Protein AF-A0A532EKX1-F1 (afdb_monomer_lite)

Sequence (67 aa):
MTSEAAAVEIAARASLWLKPHRIVLVLIALGLVVAAAVFMRWDWLPKYYGLGLLGIWRTLWILAVTC

Radius of gyration: 20.59 Å; chains: 1; bounding box: 33×28×51 Å

Structure (mmCIF, N/CA/C/O backbone):
data_AF-A0A532EKX1-F1
#
_entry.id   AF-A0A532EKX1-F1
#
loop_
_atom_site.group_PDB
_atom_site.id
_atom_site.type_symbol
_atom_site.label_atom_id
_atom_site.label_alt_id
_atom_site.label_comp_id
_atom_site.label_asym_id
_atom_site.label_entity_id
_atom_site.label_seq_id
_atom_site.pdbx_PDB_ins_code
_atom_site.Cartn_x
_atom_site.Cartn_y
_atom_site.Cartn_z
_atom_site.occupancy
_atom_site.B_iso_or_equiv
_atom_site.auth_seq_id
_atom_site.auth_comp_id
_atom_site.auth_asym_id
_atom_site.auth_atom_id
_atom_site.pdbx_PDB_model_num
ATOM 1 N N . MET A 1 1 ? 13.634 11.059 -38.978 1.00 61.19 1 MET A N 1
ATOM 2 C CA . MET A 1 1 ? 15.010 10.698 -38.553 1.00 61.19 1 MET A CA 1
ATOM 3 C C . MET A 1 1 ? 15.218 10.773 -37.035 1.00 61.19 1 MET A C 1
ATOM 5 O O . MET A 1 1 ? 15.193 9.724 -36.413 1.00 61.19 1 MET A O 1
ATOM 9 N N . THR A 1 2 ? 15.369 11.941 -36.391 1.00 75.38 2 THR A N 1
ATOM 10 C CA . THR A 1 2 ? 15.618 12.027 -34.924 1.00 75.38 2 THR A CA 1
ATOM 11 C C . THR A 1 2 ? 14.433 11.588 -34.055 1.00 75.38 2 THR A C 1
ATOM 13 O O . THR A 1 2 ? 14.628 10.913 -33.050 1.00 75.38 2 THR A O 1
ATOM 16 N N . SER A 1 3 ? 13.198 11.913 -34.455 1.00 76.31 3 SER A N 1
ATOM 17 C CA . SER A 1 3 ? 11.987 11.505 -33.720 1.00 76.31 3 SER A CA 1
ATOM 18 C C . SER A 1 3 ? 11.689 10.002 -33.833 1.00 76.31 3 SER A C 1
ATOM 20 O O . SER A 1 3 ? 11.299 9.382 -32.847 1.00 76.31 3 SER A O 1
ATOM 22 N N . GLU A 1 4 ? 11.939 9.393 -34.995 1.00 78.75 4 GLU A N 1
ATOM 23 C CA . GLU A 1 4 ? 11.797 7.941 -35.181 1.00 78.75 4 GLU A CA 1
ATOM 24 C C . GLU A 1 4 ? 12.827 7.164 -34.360 1.00 78.75 4 GLU A C 1
ATOM 26 O O . GLU A 1 4 ? 12.467 6.202 -33.688 1.00 78.75 4 GLU A O 1
ATOM 31 N N . ALA A 1 5 ? 14.087 7.616 -34.346 1.00 81.44 5 ALA A N 1
ATOM 32 C CA . ALA A 1 5 ? 15.128 7.013 -33.517 1.00 81.44 5 ALA A CA 1
ATOM 33 C C . ALA A 1 5 ? 14.760 7.053 -32.020 1.00 81.44 5 ALA A C 1
ATOM 35 O O . ALA A 1 5 ? 14.914 6.051 -31.321 1.00 81.44 5 ALA A O 1
ATOM 36 N N . ALA A 1 6 ? 14.189 8.168 -31.547 1.00 80.25 6 ALA A N 1
ATOM 37 C CA . ALA A 1 6 ? 13.707 8.295 -30.172 1.00 80.25 6 ALA A CA 1
ATOM 38 C C . ALA A 1 6 ? 12.534 7.344 -29.860 1.00 80.25 6 ALA A C 1
ATOM 40 O O . ALA A 1 6 ? 12.509 6.722 -28.798 1.00 80.25 6 ALA A O 1
ATOM 41 N N . ALA A 1 7 ? 11.579 7.184 -30.782 1.00 79.25 7 ALA A N 1
ATOM 42 C CA . ALA A 1 7 ? 10.445 6.277 -30.595 1.00 79.25 7 ALA A CA 1
ATOM 43 C C . ALA A 1 7 ? 10.890 4.803 -30.520 1.00 79.25 7 ALA A C 1
ATOM 45 O O . ALA A 1 7 ? 10.412 4.048 -29.669 1.00 79.25 7 ALA A O 1
ATOM 46 N N . VA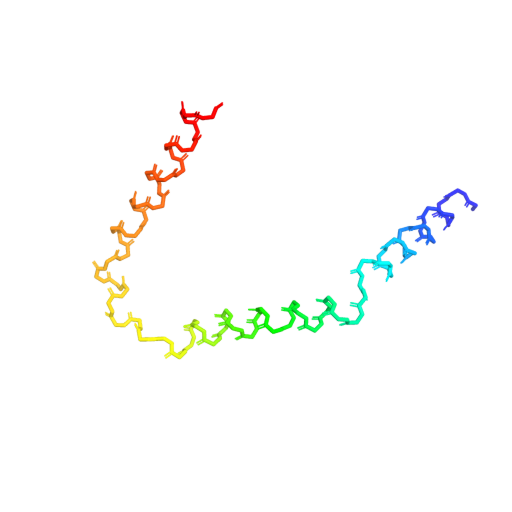L A 1 8 ? 11.849 4.410 -31.365 1.00 80.81 8 VAL A N 1
ATOM 47 C CA . VAL A 1 8 ? 12.444 3.065 -31.370 1.00 80.81 8 VAL A CA 1
ATOM 48 C C . VAL A 1 8 ? 13.196 2.785 -30.065 1.00 80.81 8 VAL A C 1
ATOM 50 O O . VAL A 1 8 ? 13.056 1.700 -29.499 1.00 80.81 8 VAL A O 1
ATOM 53 N N . GLU A 1 9 ? 13.934 3.761 -29.531 1.00 82.75 9 GLU A N 1
ATOM 54 C CA . GLU A 1 9 ? 14.644 3.602 -28.258 1.00 82.75 9 GLU A CA 1
ATOM 55 C C . GLU A 1 9 ? 13.684 3.442 -27.066 1.00 82.75 9 GLU A C 1
ATOM 57 O O . GLU A 1 9 ? 13.895 2.581 -26.207 1.00 82.75 9 GLU A O 1
ATOM 62 N N . ILE A 1 10 ? 12.594 4.215 -27.025 1.00 81.50 10 ILE A N 1
ATOM 63 C CA . ILE A 1 10 ? 11.559 4.096 -25.986 1.00 81.50 10 ILE A CA 1
ATOM 64 C C . ILE A 1 10 ? 10.899 2.714 -26.042 1.00 81.50 10 ILE A C 1
ATOM 66 O O . ILE A 1 10 ? 10.752 2.063 -25.005 1.00 81.50 10 ILE A O 1
ATOM 70 N N . ALA A 1 11 ? 10.553 2.232 -27.239 1.00 76.19 11 ALA A N 1
ATOM 71 C CA . ALA A 1 11 ? 9.969 0.906 -27.424 1.00 76.19 11 ALA A CA 1
ATOM 72 C C . ALA A 1 11 ? 10.938 -0.216 -27.005 1.00 76.19 11 ALA A C 1
ATOM 74 O O . ALA A 1 11 ? 10.534 -1.159 -26.321 1.00 76.19 11 ALA A O 1
ATOM 75 N N . ALA A 1 12 ? 12.229 -0.094 -27.333 1.00 75.12 12 ALA A N 1
ATOM 76 C CA . ALA A 1 12 ? 13.258 -1.048 -26.922 1.00 75.12 12 ALA A CA 1
ATOM 77 C C . ALA A 1 12 ? 13.441 -1.081 -25.393 1.00 75.12 12 ALA A C 1
ATOM 79 O O . ALA A 1 12 ? 13.477 -2.157 -24.789 1.00 75.12 12 ALA A O 1
ATOM 80 N N . ARG A 1 13 ? 13.486 0.087 -24.737 1.00 72.56 13 ARG A N 1
ATOM 81 C CA . ARG A 1 13 ? 13.549 0.191 -23.268 1.00 72.56 13 ARG A CA 1
ATOM 82 C C . ARG A 1 13 ? 12.289 -0.369 -22.602 1.00 72.56 13 ARG A C 1
ATOM 84 O O . ARG A 1 13 ? 12.397 -1.085 -21.607 1.00 72.56 13 ARG A O 1
ATOM 91 N N . ALA A 1 14 ? 11.110 -0.110 -23.169 1.00 70.12 14 ALA A N 1
ATOM 92 C CA . ALA A 1 14 ? 9.853 -0.684 -22.697 1.00 70.12 14 ALA A CA 1
ATOM 93 C C . ALA A 1 14 ? 9.850 -2.216 -22.827 1.00 70.12 14 ALA A C 1
ATOM 95 O O . ALA A 1 14 ? 9.493 -2.902 -21.873 1.00 70.12 14 ALA A O 1
ATOM 96 N N . SER A 1 15 ? 10.342 -2.763 -23.944 1.00 71.69 15 SER A N 1
ATOM 97 C CA . SER A 1 15 ? 10.497 -4.210 -24.155 1.00 71.69 15 SER A CA 1
ATOM 98 C C . SER A 1 15 ? 11.459 -4.857 -23.149 1.00 71.69 15 SER A C 1
ATOM 100 O O . SER A 1 15 ? 11.214 -5.970 -22.687 1.00 71.69 15 SER A O 1
ATOM 102 N N . LEU A 1 16 ? 12.545 -4.172 -22.778 1.00 71.81 16 LEU A N 1
ATOM 103 C CA . LEU A 1 16 ? 13.481 -4.623 -21.738 1.00 71.81 16 LEU A CA 1
ATOM 104 C C . LEU A 1 16 ? 12.851 -4.630 -20.340 1.00 71.81 16 LEU A C 1
ATOM 106 O O . LEU A 1 16 ? 13.232 -5.443 -19.494 1.00 71.81 16 LEU A O 1
ATOM 110 N N . TRP A 1 17 ? 11.900 -3.729 -20.089 1.00 70.12 17 TRP A N 1
ATOM 111 C CA . TRP A 1 17 ? 11.221 -3.585 -18.804 1.00 70.12 17 TRP A CA 1
ATOM 112 C C . TRP A 1 17 ? 10.006 -4.515 -18.672 1.00 70.12 17 TRP A C 1
ATOM 114 O O . TRP A 1 17 ? 9.756 -5.039 -17.584 1.00 70.12 17 TRP A O 1
ATOM 124 N N . LEU A 1 18 ? 9.313 -4.787 -19.780 1.00 73.31 18 LEU A N 1
ATOM 125 C CA . LEU A 1 18 ? 8.155 -5.676 -19.916 1.00 73.31 18 LEU A CA 1
ATOM 126 C C . LEU A 1 18 ? 8.570 -7.121 -20.227 1.00 73.31 18 LEU A C 1
ATOM 128 O O . LEU A 1 18 ? 7.983 -7.795 -21.072 1.00 73.31 18 LEU A O 1
ATOM 132 N N . LYS A 1 19 ? 9.586 -7.634 -19.523 1.00 83.25 19 LYS A N 1
ATOM 133 C CA . LYS A 1 19 ? 9.897 -9.067 -19.587 1.00 83.25 19 LYS A CA 1
ATOM 134 C C . LYS A 1 19 ? 8.662 -9.866 -19.139 1.00 83.25 19 LYS A C 1
ATOM 136 O O . LYS A 1 19 ? 8.024 -9.465 -18.162 1.00 83.25 19 LYS A O 1
ATOM 141 N N . PRO A 1 20 ? 8.349 -11.015 -19.767 1.00 84.69 20 PRO A N 1
ATOM 142 C CA . PRO A 1 20 ? 7.109 -11.757 -19.519 1.00 84.69 20 PRO A CA 1
ATOM 143 C C . PRO A 1 20 ? 6.907 -12.100 -18.039 1.00 84.69 20 PRO A C 1
ATOM 145 O O . PRO A 1 20 ? 5.808 -11.954 -17.516 1.00 84.69 20 PRO A O 1
ATOM 148 N N . HIS A 1 21 ? 7.981 -12.440 -17.320 1.00 86.75 21 HIS A N 1
ATOM 149 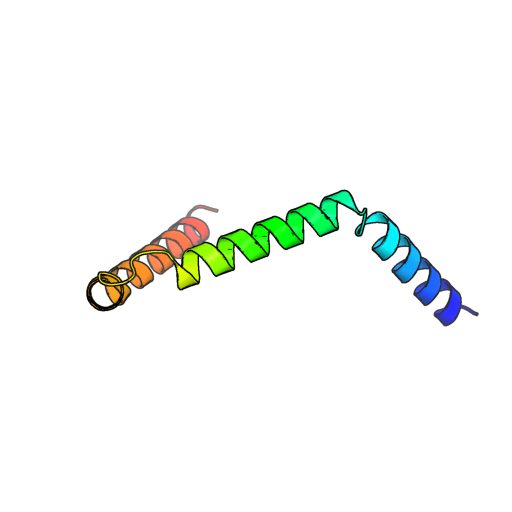C CA . HIS A 1 21 ? 7.906 -12.691 -15.880 1.00 86.75 21 HIS A CA 1
ATOM 150 C C . HIS A 1 21 ? 7.487 -11.454 -15.068 1.00 86.75 21 HIS A C 1
ATOM 152 O O . HIS A 1 21 ? 6.743 -11.595 -14.106 1.00 86.75 21 HIS A O 1
ATOM 158 N N . ARG A 1 22 ? 7.911 -10.235 -15.440 1.00 87.06 22 ARG A N 1
ATOM 159 C CA . ARG A 1 22 ? 7.525 -9.003 -14.724 1.00 87.06 22 ARG A CA 1
ATOM 160 C C . ARG A 1 22 ? 6.058 -8.678 -14.965 1.00 87.06 22 ARG A C 1
ATOM 162 O O . ARG A 1 22 ? 5.379 -8.286 -14.027 1.00 87.06 22 ARG A O 1
ATOM 169 N N . ILE A 1 23 ? 5.561 -8.913 -16.180 1.00 90.06 23 ILE A N 1
ATOM 170 C CA . ILE A 1 23 ? 4.133 -8.784 -16.498 1.00 90.06 23 ILE A CA 1
ATOM 171 C C . ILE A 1 23 ? 3.316 -9.760 -15.648 1.00 90.06 23 ILE A C 1
ATOM 173 O O . ILE A 1 23 ? 2.362 -9.346 -14.999 1.00 90.06 23 ILE A O 1
ATOM 177 N N . VAL A 1 24 ? 3.723 -11.033 -15.589 1.00 94.56 24 VAL A N 1
ATOM 178 C CA . VAL A 1 24 ? 3.059 -12.045 -14.752 1.00 94.56 24 VAL A CA 1
ATOM 179 C C . VAL A 1 24 ? 3.048 -11.621 -13.282 1.00 94.56 24 VAL A C 1
ATOM 181 O O . VAL A 1 24 ? 2.001 -11.670 -12.647 1.00 94.56 24 VAL A O 1
ATOM 184 N N . LEU A 1 25 ? 4.174 -11.139 -12.748 1.00 93.94 25 LEU A N 1
ATOM 185 C CA . LEU A 1 25 ? 4.246 -10.653 -11.367 1.00 93.94 25 LEU A CA 1
ATOM 186 C C . LEU A 1 25 ? 3.333 -9.445 -11.116 1.00 93.94 25 LEU A C 1
ATOM 188 O O . LEU A 1 25 ? 2.673 -9.397 -10.082 1.00 93.94 25 LEU A O 1
ATOM 192 N N . VAL A 1 26 ? 3.252 -8.497 -12.054 1.00 92.69 26 VAL A N 1
ATOM 193 C CA . VAL A 1 26 ? 2.328 -7.353 -11.962 1.00 92.69 26 VAL A CA 1
ATOM 194 C C . VAL A 1 26 ? 0.876 -7.829 -11.970 1.00 92.69 26 VAL A C 1
ATOM 196 O O . VAL A 1 26 ? 0.089 -7.380 -11.142 1.00 92.69 26 VAL A O 1
ATOM 199 N N . LEU A 1 27 ? 0.518 -8.764 -12.852 1.00 96.12 27 LEU A N 1
ATOM 200 C CA . LEU A 1 27 ? -0.832 -9.327 -12.909 1.00 96.12 27 LEU A CA 1
ATOM 201 C C . LEU A 1 27 ? -1.196 -10.070 -11.621 1.00 96.12 27 LEU A C 1
ATOM 203 O O . LEU A 1 27 ? -2.301 -9.895 -11.116 1.00 96.12 27 LEU A O 1
ATOM 207 N N . ILE A 1 28 ? -0.267 -10.847 -11.059 1.00 97.31 28 ILE A N 1
ATOM 208 C CA . ILE A 1 28 ? -0.458 -11.512 -9.765 1.00 97.31 28 ILE A CA 1
ATOM 209 C C . ILE A 1 28 ? -0.657 -10.472 -8.662 1.00 97.31 28 ILE A C 1
ATOM 211 O O . ILE A 1 28 ? -1.605 -10.584 -7.892 1.00 97.31 28 ILE A O 1
ATOM 215 N N . ALA A 1 29 ? 0.191 -9.443 -8.596 1.00 96.69 29 ALA A N 1
ATOM 216 C CA . ALA A 1 29 ? 0.072 -8.388 -7.595 1.00 96.69 29 ALA A CA 1
ATOM 217 C C . ALA A 1 29 ? -1.283 -7.668 -7.683 1.00 96.69 29 ALA A C 1
ATOM 219 O O . ALA A 1 29 ? -1.956 -7.497 -6.670 1.00 96.69 29 ALA A O 1
ATOM 220 N N . LEU A 1 30 ? -1.724 -7.308 -8.892 1.00 97.56 30 LEU A N 1
ATOM 221 C CA . LEU A 1 30 ? -3.041 -6.709 -9.116 1.00 97.56 30 LEU A CA 1
ATOM 222 C C . LEU A 1 30 ? -4.171 -7.665 -8.721 1.00 97.56 30 LEU A C 1
ATOM 224 O O . LEU A 1 30 ? -5.105 -7.252 -8.038 1.00 97.56 30 LEU A O 1
ATOM 228 N N . GLY A 1 31 ? -4.064 -8.943 -9.089 1.00 97.69 31 GLY A N 1
ATOM 229 C CA . GLY A 1 31 ? -5.018 -9.976 -8.696 1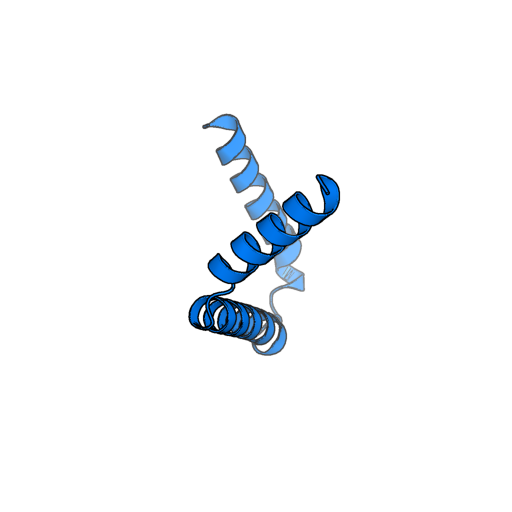.00 97.69 31 GLY A CA 1
ATOM 230 C C . GLY A 1 31 ? -5.136 -10.110 -7.178 1.00 97.69 31 GLY A C 1
ATOM 231 O O . GLY A 1 31 ? -6.246 -10.185 -6.662 1.00 97.69 31 GLY A O 1
ATOM 232 N N . LEU A 1 32 ? -4.017 -10.057 -6.451 1.00 97.00 32 LEU A N 1
ATOM 233 C CA . LEU A 1 32 ? -3.997 -10.079 -4.986 1.00 97.00 32 LEU A CA 1
ATOM 234 C C . LEU A 1 32 ? -4.645 -8.832 -4.375 1.00 97.00 32 LEU A C 1
ATOM 236 O O . LEU A 1 32 ? -5.406 -8.956 -3.420 1.00 97.00 32 LEU A O 1
ATOM 240 N N . VAL A 1 33 ? -4.388 -7.642 -4.926 1.00 96.06 33 VAL A N 1
ATOM 241 C CA . VAL A 1 33 ? -5.013 -6.391 -4.460 1.00 96.06 33 VAL A CA 1
ATOM 242 C C . VAL A 1 33 ? -6.527 -6.429 -4.669 1.00 96.06 33 VAL A C 1
ATOM 244 O O . VAL A 1 33 ? -7.280 -6.113 -3.749 1.00 96.06 33 VAL A O 1
ATOM 247 N N . VAL A 1 34 ? -6.984 -6.863 -5.846 1.00 96.94 34 VAL A N 1
ATOM 248 C CA . VAL A 1 34 ? -8.417 -7.025 -6.138 1.00 96.94 34 VAL A CA 1
ATOM 249 C C . VAL A 1 34 ? -9.033 -8.090 -5.232 1.00 96.94 34 VAL A C 1
ATOM 251 O O . VAL A 1 34 ? -10.103 -7.872 -4.668 1.00 96.94 34 VAL A O 1
ATOM 254 N N . ALA A 1 35 ? -8.347 -9.216 -5.031 1.00 95.88 35 ALA A N 1
ATOM 255 C CA . ALA A 1 35 ? -8.812 -10.270 -4.140 1.00 95.88 35 ALA A CA 1
ATOM 256 C C . ALA A 1 35 ? -8.937 -9.777 -2.692 1.00 95.88 35 ALA A C 1
ATOM 258 O O . ALA A 1 35 ? -9.942 -10.051 -2.045 1.00 95.88 35 ALA A O 1
ATOM 259 N N . ALA A 1 36 ? -7.976 -8.999 -2.191 1.00 94.00 36 ALA A N 1
ATOM 260 C CA . ALA A 1 36 ? -8.079 -8.372 -0.878 1.00 94.00 36 ALA A CA 1
ATOM 261 C C . ALA A 1 36 ? -9.264 -7.393 -0.820 1.00 94.00 36 ALA A C 1
ATOM 263 O O . ALA A 1 36 ? -10.051 -7.440 0.118 1.00 94.00 36 ALA A O 1
ATOM 264 N N . ALA A 1 37 ? -9.452 -6.556 -1.844 1.00 90.81 37 ALA A N 1
ATOM 265 C CA . ALA A 1 37 ? -10.567 -5.613 -1.908 1.00 90.81 37 ALA A CA 1
ATOM 266 C C . ALA A 1 37 ? -11.947 -6.295 -1.909 1.00 90.81 37 ALA A C 1
ATOM 268 O O . ALA A 1 37 ? -12.878 -5.761 -1.317 1.00 90.81 37 ALA A O 1
ATOM 269 N N . VAL A 1 38 ? -12.094 -7.470 -2.529 1.00 93.44 38 VAL A N 1
ATOM 270 C CA . VAL A 1 38 ? -13.401 -8.140 -2.675 1.00 93.44 38 VAL A CA 1
ATOM 271 C C . VAL A 1 38 ? -13.654 -9.200 -1.601 1.00 93.44 38 VAL A C 1
ATOM 273 O O . VAL A 1 38 ? -14.754 -9.270 -1.061 1.00 93.44 38 VAL A O 1
ATOM 276 N N . PHE A 1 39 ? -12.661 -10.036 -1.288 1.00 93.00 39 PHE A N 1
ATOM 277 C CA . PHE A 1 39 ? -12.840 -11.199 -0.411 1.00 93.00 39 PHE A CA 1
ATOM 278 C C . PHE A 1 39 ? -12.478 -10.934 1.050 1.00 93.00 39 PHE A C 1
ATOM 280 O O . PHE A 1 39 ? -12.840 -11.729 1.919 1.00 93.00 39 PHE A O 1
ATOM 287 N N . MET A 1 40 ? -11.754 -9.853 1.354 1.00 90.25 40 MET A N 1
ATOM 288 C CA . MET A 1 40 ? -11.452 -9.529 2.743 1.00 90.25 40 MET A CA 1
ATOM 289 C C . MET A 1 40 ? -12.714 -9.038 3.456 1.00 90.25 40 MET A C 1
ATOM 291 O O . MET A 1 40 ? -13.567 -8.356 2.893 1.00 90.25 40 MET A O 1
ATOM 295 N N . ARG A 1 41 ? -12.838 -9.387 4.735 1.00 89.06 41 ARG A N 1
ATOM 296 C CA . ARG A 1 41 ? -13.959 -8.948 5.557 1.00 89.06 41 ARG A CA 1
ATOM 297 C C . ARG A 1 41 ? -13.799 -7.472 5.926 1.00 89.06 41 ARG A C 1
ATOM 299 O O . ARG A 1 41 ? -13.028 -7.152 6.831 1.00 89.06 41 ARG A O 1
ATOM 306 N N . TRP A 1 42 ? -14.551 -6.597 5.263 1.00 90.62 42 TRP A N 1
ATOM 307 C CA . TRP A 1 42 ? -14.513 -5.141 5.463 1.00 90.62 42 TRP A CA 1
ATOM 308 C C . TRP A 1 42 ? -15.516 -4.605 6.490 1.00 90.62 42 TRP A C 1
ATOM 310 O O . TRP A 1 42 ? -15.605 -3.394 6.660 1.00 90.62 42 TRP A O 1
ATOM 320 N N . ASP A 1 43 ? -16.231 -5.466 7.221 1.00 89.25 43 ASP A N 1
ATOM 321 C CA . ASP A 1 43 ? -17.269 -5.054 8.190 1.00 89.25 43 ASP A CA 1
ATOM 322 C C . ASP A 1 43 ? -16.777 -4.042 9.240 1.00 89.25 43 ASP A C 1
ATOM 324 O O . ASP A 1 43 ? -17.537 -3.235 9.770 1.00 89.25 43 ASP A O 1
ATOM 328 N N . TRP A 1 44 ? -15.483 -4.070 9.552 1.00 84.44 44 TRP A N 1
ATOM 329 C CA . TRP A 1 44 ? -14.858 -3.162 10.507 1.00 84.44 44 TRP A CA 1
ATOM 330 C C . TRP A 1 44 ? -14.490 -1.805 9.885 1.00 84.44 44 TRP A C 1
ATOM 332 O O . TRP A 1 44 ? -14.398 -0.811 10.605 1.00 84.44 44 TRP A O 1
ATOM 342 N N . LEU A 1 45 ? -14.297 -1.726 8.566 1.00 89.25 45 LEU A N 1
ATOM 343 C CA . LEU A 1 45 ? -13.740 -0.550 7.898 1.00 89.25 45 LEU A CA 1
ATOM 344 C C . LEU A 1 45 ? -14.537 0.733 8.182 1.00 89.25 45 LEU A C 1
ATOM 346 O O . LEU A 1 45 ? -13.902 1.704 8.588 1.00 89.25 45 LEU A O 1
ATOM 350 N N . PRO A 1 46 ? -15.884 0.773 8.097 1.00 89.00 46 PRO A N 1
ATOM 351 C CA . PRO A 1 46 ? -16.637 2.003 8.361 1.00 89.00 46 PRO A CA 1
ATOM 352 C C . PRO A 1 46 ? -16.433 2.544 9.781 1.00 89.00 46 PRO A C 1
ATOM 354 O O . PRO A 1 46 ? -16.406 3.753 9.992 1.00 89.00 46 PRO A O 1
ATOM 357 N N . LYS A 1 47 ? -16.238 1.652 10.761 1.00 92.00 47 LYS A N 1
ATOM 358 C CA . LYS A 1 47 ? -16.028 2.021 12.165 1.00 92.00 47 LYS A CA 1
ATOM 359 C C . LYS A 1 47 ? -14.625 2.572 12.427 1.00 92.00 47 LYS A C 1
ATOM 361 O O . LYS A 1 47 ? -14.462 3.447 13.271 1.00 92.00 47 LYS A O 1
ATOM 36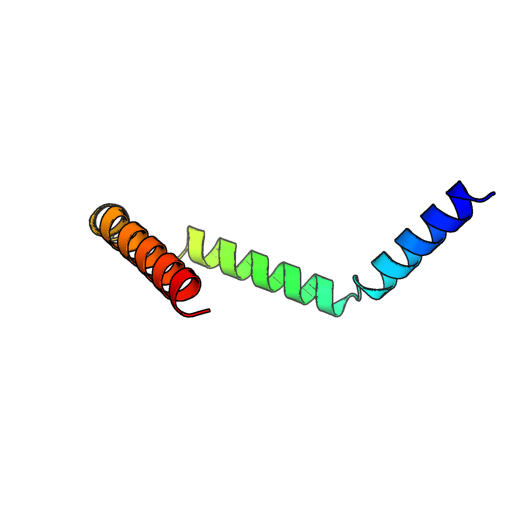6 N N . TYR A 1 48 ? -13.614 2.057 11.729 1.00 89.81 48 TYR A N 1
ATOM 367 C CA . TYR A 1 48 ? -12.207 2.388 11.983 1.00 89.81 48 TYR A CA 1
ATOM 368 C C . TYR A 1 48 ? -11.566 3.246 10.888 1.00 89.81 48 TYR A C 1
ATOM 370 O O . TYR A 1 48 ? -10.400 3.608 11.024 1.00 89.81 48 TYR A O 1
ATOM 378 N N . TYR A 1 49 ? -12.304 3.623 9.840 1.00 90.19 49 TYR A N 1
ATOM 379 C CA . TYR A 1 49 ? -11.781 4.382 8.701 1.00 90.19 49 TYR A CA 1
ATOM 380 C C . TYR A 1 49 ? -11.056 5.663 9.132 1.00 90.19 49 TYR A C 1
ATOM 382 O O . TYR A 1 49 ? -9.926 5.911 8.716 1.00 90.19 49 TYR A O 1
ATOM 390 N N . GLY A 1 50 ? -11.662 6.434 10.043 1.00 93.19 50 GLY A N 1
ATOM 391 C CA . GLY A 1 50 ? -11.052 7.656 10.575 1.00 93.19 50 GLY A CA 1
ATOM 392 C C . GLY A 1 50 ? -9.745 7.398 11.333 1.00 93.19 50 GLY A C 1
ATOM 393 O O . GLY A 1 50 ? -8.768 8.120 11.147 1.00 93.19 50 GLY A O 1
ATOM 394 N N . LEU A 1 51 ? -9.690 6.332 12.137 1.00 92.62 51 LEU A N 1
ATOM 395 C CA . LEU A 1 51 ? -8.474 5.932 12.853 1.00 92.62 51 LEU A CA 1
ATOM 396 C C . LEU A 1 51 ? -7.382 5.454 11.886 1.00 92.62 51 LEU A C 1
ATOM 398 O O . LEU A 1 51 ? -6.211 5.771 12.083 1.00 92.62 51 LEU A O 1
ATOM 402 N N . GLY A 1 52 ? -7.770 4.753 10.818 1.00 90.88 52 GLY A N 1
ATOM 403 C CA . GLY A 1 52 ? -6.874 4.349 9.738 1.00 90.88 52 GLY A CA 1
ATOM 404 C C . GLY A 1 52 ? -6.241 5.549 9.031 1.00 90.88 52 GLY A C 1
ATOM 405 O O . GLY A 1 52 ? -5.019 5.597 8.897 1.00 90.88 52 GLY A O 1
ATOM 406 N N . LEU A 1 53 ? -7.039 6.556 8.655 1.00 94.19 53 LEU A N 1
ATOM 407 C CA . LEU A 1 53 ? -6.528 7.789 8.043 1.00 94.19 53 LEU A CA 1
ATOM 408 C C . LEU A 1 53 ? -5.569 8.544 8.965 1.00 94.19 53 LEU A C 1
ATOM 410 O O . LEU A 1 53 ? -4.514 8.992 8.520 1.00 94.19 53 LEU A O 1
ATOM 414 N N . LEU A 1 54 ? -5.912 8.665 10.250 1.00 95.88 54 LEU A N 1
ATOM 415 C CA . LEU A 1 54 ? -5.038 9.295 11.243 1.00 95.88 54 LEU A CA 1
A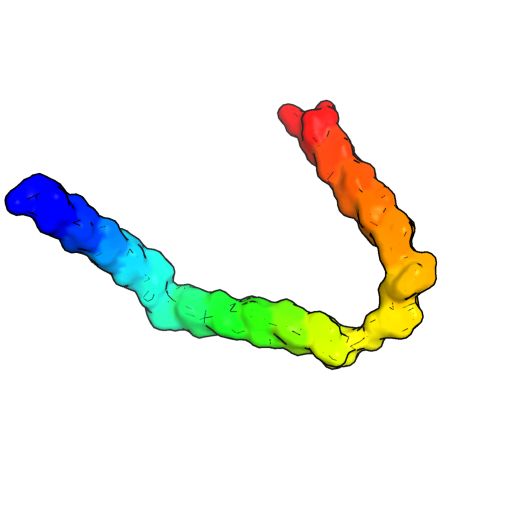TOM 416 C C . LEU A 1 54 ? -3.708 8.548 11.385 1.00 95.88 54 LEU A C 1
ATOM 418 O O . LEU A 1 54 ? -2.664 9.184 11.525 1.00 95.88 54 LEU A O 1
ATOM 422 N N . GLY A 1 55 ? -3.743 7.213 11.331 1.00 94.25 55 GLY A N 1
ATOM 423 C CA . GLY A 1 55 ? -2.551 6.371 11.309 1.00 94.25 55 GLY A CA 1
ATOM 424 C C . GLY A 1 55 ? -1.656 6.689 10.114 1.00 94.25 55 GLY A C 1
ATOM 425 O O . GLY A 1 55 ? -0.496 7.041 10.308 1.00 94.25 55 GLY A O 1
ATOM 426 N N . ILE A 1 56 ? -2.216 6.659 8.900 1.00 95.62 56 ILE A N 1
ATOM 427 C CA . ILE A 1 56 ? -1.495 6.974 7.654 1.00 95.62 56 ILE A CA 1
ATOM 428 C C . ILE A 1 56 ? -0.884 8.381 7.720 1.00 95.62 56 ILE A C 1
ATOM 430 O O . ILE A 1 56 ? 0.300 8.558 7.436 1.00 95.62 56 ILE A O 1
ATOM 434 N N . TRP A 1 57 ? -1.666 9.376 8.145 1.00 96.75 57 TRP A N 1
ATOM 435 C CA . TRP A 1 57 ? -1.212 10.762 8.266 1.00 96.75 57 TRP A CA 1
ATOM 436 C C . TRP A 1 57 ? -0.038 10.913 9.237 1.00 96.75 57 TRP A C 1
ATOM 438 O O . TRP A 1 57 ? 0.950 11.576 8.921 1.00 96.75 57 TRP A O 1
ATOM 448 N N . ARG A 1 58 ? -0.109 10.259 10.402 1.00 96.56 58 ARG A N 1
ATOM 449 C CA . ARG A 1 58 ? 0.992 10.239 11.375 1.00 96.56 58 ARG A CA 1
ATOM 450 C C . ARG A 1 58 ? 2.251 9.610 10.798 1.00 96.56 58 ARG A C 1
ATOM 452 O O . ARG A 1 58 ? 3.325 10.172 10.982 1.00 96.56 58 ARG A O 1
ATOM 459 N N . THR A 1 59 ? 2.138 8.475 10.109 1.00 95.94 59 THR A N 1
ATOM 460 C CA . THR A 1 59 ? 3.302 7.801 9.518 1.00 95.94 59 THR A CA 1
ATOM 461 C C . THR A 1 59 ? 3.992 8.687 8.482 1.00 95.94 59 THR A C 1
ATOM 463 O 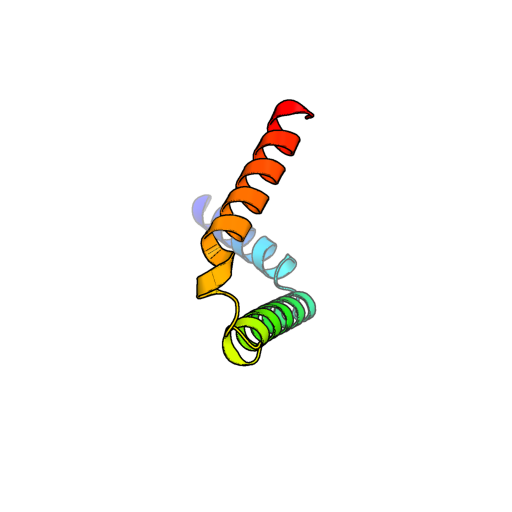O . THR A 1 59 ? 5.215 8.799 8.503 1.00 95.94 59 THR A O 1
ATOM 466 N N . LEU A 1 60 ? 3.222 9.373 7.630 1.00 95.81 60 LEU A N 1
ATOM 467 C CA . LEU A 1 60 ? 3.766 10.322 6.654 1.00 95.81 60 LEU A CA 1
ATOM 468 C C . LEU A 1 60 ? 4.464 11.511 7.326 1.00 95.81 60 LEU A C 1
ATOM 470 O O . LEU A 1 60 ? 5.545 11.902 6.897 1.00 95.81 60 LEU A O 1
ATOM 474 N N . TRP A 1 61 ? 3.888 12.055 8.400 1.00 95.88 61 TRP A N 1
ATOM 475 C CA . TRP A 1 61 ? 4.504 13.147 9.159 1.00 95.88 61 TRP A CA 1
ATOM 476 C C . TRP A 1 61 ? 5.822 12.746 9.813 1.00 95.88 61 TRP A C 1
ATOM 478 O O . TRP A 1 61 ? 6.789 13.502 9.766 1.00 95.88 61 TRP A O 1
ATOM 488 N N . ILE A 1 62 ? 5.868 11.555 10.412 1.00 96.56 62 ILE A N 1
ATOM 489 C CA . ILE A 1 62 ? 7.097 11.024 11.004 1.00 96.56 62 ILE A CA 1
ATOM 490 C C . ILE A 1 62 ? 8.162 10.893 9.921 1.00 96.56 62 ILE A C 1
ATOM 492 O O . ILE A 1 62 ? 9.268 11.389 10.112 1.00 96.56 62 ILE A O 1
ATOM 496 N N . LEU A 1 63 ? 7.820 10.293 8.777 1.00 94.94 63 LEU A N 1
ATOM 497 C CA . LEU A 1 63 ? 8.737 10.164 7.647 1.00 94.94 63 LEU A CA 1
ATOM 498 C C . LEU A 1 63 ? 9.271 11.535 7.196 1.00 94.94 63 LEU A C 1
ATOM 500 O O . LEU A 1 63 ? 10.468 11.683 7.008 1.00 94.94 63 LEU A O 1
ATOM 504 N N . ALA A 1 64 ? 8.412 12.551 7.088 1.00 95.31 64 ALA A N 1
ATOM 505 C CA . ALA A 1 64 ? 8.804 13.884 6.630 1.00 95.31 64 ALA A CA 1
ATOM 506 C C . ALA A 1 64 ? 9.676 14.678 7.621 1.00 95.31 64 ALA A C 1
ATOM 508 O O . ALA A 1 64 ? 10.454 15.518 7.191 1.00 95.31 64 ALA A O 1
ATOM 509 N N . VAL A 1 65 ? 9.521 14.468 8.933 1.00 95.88 65 VAL A N 1
ATOM 510 C CA . VAL A 1 65 ? 10.269 15.221 9.965 1.00 95.88 65 VAL A CA 1
ATOM 511 C C . VAL A 1 65 ? 11.569 14.529 10.363 1.00 95.88 65 VAL A C 1
ATOM 513 O O . VAL A 1 65 ? 12.463 15.169 10.912 1.00 95.88 65 VAL A O 1
ATOM 516 N N . THR A 1 66 ? 11.665 13.219 10.137 1.00 93.88 66 THR A N 1
ATOM 517 C CA . THR A 1 66 ? 12.837 12.419 10.525 1.00 93.88 66 THR A CA 1
ATOM 518 C C . THR A 1 66 ? 13.800 12.122 9.374 1.00 93.88 66 THR A C 1
ATOM 520 O O . THR A 1 66 ? 14.915 11.676 9.649 1.00 93.88 66 THR A O 1
ATOM 523 N N . CYS A 1 67 ? 13.401 12.363 8.121 1.00 73.88 67 CYS A N 1
ATOM 524 C CA . CYS A 1 67 ? 14.271 12.332 6.940 1.00 73.88 67 CYS A CA 1
ATOM 525 C C . CYS A 1 67 ? 14.790 13.731 6.604 1.00 73.88 67 CYS A C 1
ATOM 527 O O . CYS A 1 67 ? 15.961 13.810 6.171 1.00 73.88 67 CYS A O 1
#

Foldseek 3Di:
DVVVVVVVVVVVVVCVVVDVVVVVVVVVVVVVVVCCVPVPDCPCCVVCVVVVVVVVVVVVVCVVVVD

pLDDT: mean 88.0, std 8.96, range [61.19, 97.69]

Secondary structure (DSSP, 8-state):
-HHHHHHHHHHHHHHHH--HHHHHHHHHHHHHHHHHHHHS--TTHHHHHHHHHHHHHHHHHHHHHH-